Protein AF-A0A7V0ZHX1-F1 (afdb_monomer)

Mean predicted aligned error: 14.12 Å

Solvent-accessible surface area (backbone atoms only — not comparable to full-atom values): 8072 Å² total; per-residue (Å²): 128,80,90,65,85,49,71,69,52,56,52,51,55,39,38,76,68,68,75,47,94,74,82,79,88,62,98,64,72,62,67,63,59,54,48,46,44,47,50,55,52,51,52,41,46,51,51,49,50,50,53,52,42,19,59,56,9,69,79,39,80,84,36,76,46,18,73,75,25,40,69,58,41,64,78,52,71,34,68,68,52,44,55,49,52,49,50,56,55,53,58,49,50,62,55,48,50,54,53,49,52,49,51,53,51,50,46,35,70,73,64,69,42,42,58,68,52,22,75,76,71,69,54,69,67,74,77,73,76,78,86,80,86,82,134

Foldseek 3Di:
DPPPPDDVVVVLVCVVVVVDDDDPDDPDPDVVVVVCCCVLVVVLVVLLVLLVLLLVCVVPPPDPSCVVRVVVCVVLPHNVSSVVVSVVSVVVVVVVVVVVVVVVVVCCVVVVFVPVVCVVPVDTDDPPPPDDDDD

Structure (mmCIF, N/CA/C/O backbone):
data_AF-A0A7V0ZHX1-F1
#
_entry.id   AF-A0A7V0ZHX1-F1
#
loop_
_atom_site.group_PDB
_atom_site.id
_atom_site.type_symbol
_atom_site.label_atom_id
_atom_site.label_alt_id
_atom_site.label_comp_id
_atom_site.label_asym_id
_atom_site.label_entity_id
_atom_site.label_seq_id
_atom_site.pdbx_PDB_ins_code
_atom_site.Cartn_x
_atom_site.Cartn_y
_atom_site.Cartn_z
_atom_site.occupancy
_atom_site.B_iso_or_equiv
_atom_site.auth_seq_id
_atom_site.auth_comp_id
_atom_site.auth_asym_id
_atom_site.auth_atom_id
_atom_site.pdbx_PDB_model_num
ATOM 1 N N . SER A 1 1 ? 11.698 -21.892 18.809 1.00 41.25 1 SER A N 1
ATOM 2 C CA . SER A 1 1 ? 11.059 -21.572 17.515 1.00 41.25 1 SER A CA 1
ATOM 3 C C . SER A 1 1 ? 9.980 -20.528 17.766 1.00 41.25 1 SER A C 1
ATOM 5 O O . SER A 1 1 ? 9.430 -20.533 18.865 1.00 41.25 1 SER A O 1
ATOM 7 N N . PRO A 1 2 ? 9.712 -19.579 16.850 1.00 48.00 2 PRO A N 1
ATOM 8 C CA . PRO A 1 2 ? 8.787 -18.492 17.151 1.00 48.00 2 PRO A CA 1
ATOM 9 C C . PRO A 1 2 ? 7.364 -19.043 17.329 1.00 48.00 2 PRO A C 1
ATOM 11 O O . PRO A 1 2 ? 6.817 -19.712 16.456 1.00 48.00 2 PRO A O 1
ATOM 14 N N . ILE A 1 3 ? 6.791 -18.748 18.496 1.00 56.78 3 ILE A N 1
ATOM 15 C CA . ILE A 1 3 ? 5.538 -19.267 19.083 1.00 56.78 3 ILE A CA 1
ATOM 16 C C . ILE A 1 3 ? 4.255 -18.904 18.300 1.00 56.78 3 ILE A C 1
ATOM 18 O O . ILE A 1 3 ? 3.153 -19.295 18.671 1.00 56.78 3 ILE A O 1
ATOM 22 N N . TRP A 1 4 ? 4.387 -18.196 17.177 1.00 51.16 4 TRP A N 1
ATOM 23 C CA . TRP A 1 4 ? 3.272 -17.623 16.418 1.00 51.16 4 TRP A CA 1
ATOM 24 C C . TRP A 1 4 ? 2.754 -18.516 15.273 1.00 51.16 4 TRP A C 1
ATOM 26 O O . TRP A 1 4 ? 1.628 -18.362 14.809 1.00 51.16 4 TRP A O 1
ATOM 36 N N . TRP A 1 5 ? 3.546 -19.493 14.827 1.00 47.97 5 TRP A N 1
ATOM 37 C CA . TRP A 1 5 ? 3.268 -20.310 13.636 1.00 47.97 5 TRP A CA 1
ATOM 38 C C . TRP A 1 5 ? 2.507 -21.608 13.958 1.00 47.97 5 TRP A C 1
ATOM 40 O O . TRP A 1 5 ? 2.982 -22.716 13.712 1.00 47.97 5 TRP A O 1
ATOM 50 N N . GLY A 1 6 ? 1.317 -21.498 14.554 1.00 66.12 6 GLY A N 1
ATOM 51 C CA . GLY A 1 6 ? 0.569 -22.692 14.960 1.00 66.12 6 GLY A CA 1
ATOM 52 C C . GLY A 1 6 ? -0.915 -22.480 15.243 1.00 66.12 6 GLY A C 1
ATOM 53 O O . GLY A 1 6 ? -1.655 -21.933 14.428 1.00 66.12 6 GLY A O 1
ATOM 54 N N . LYS A 1 7 ? -1.356 -22.961 16.412 1.00 57.47 7 LYS A N 1
ATOM 55 C CA . LYS A 1 7 ? -2.744 -22.876 16.895 1.00 57.47 7 LYS A CA 1
ATOM 56 C C . LYS A 1 7 ? -3.361 -21.461 16.854 1.00 57.47 7 LYS A C 1
ATOM 58 O O . LYS A 1 7 ? -4.482 -21.373 16.355 1.00 57.47 7 LYS A O 1
ATOM 63 N N . PRO A 1 8 ? -2.668 -20.369 17.251 1.00 57.88 8 PRO A N 1
ATOM 64 C CA . PRO A 1 8 ? -3.293 -19.041 17.284 1.00 57.88 8 PRO A CA 1
ATOM 65 C C . PRO A 1 8 ? -3.691 -18.524 15.892 1.00 57.88 8 PRO A C 1
ATOM 67 O O . PRO A 1 8 ? -4.774 -17.969 15.731 1.00 57.88 8 PRO A O 1
ATOM 70 N N . PHE A 1 9 ? -2.880 -18.794 14.862 1.00 58.88 9 PHE A N 1
ATOM 71 C CA . PHE A 1 9 ? -3.173 -18.388 13.483 1.00 58.88 9 PHE A CA 1
ATOM 72 C C . PHE A 1 9 ? -4.419 -19.093 12.922 1.00 58.88 9 PHE A C 1
ATOM 74 O O . PHE A 1 9 ? -5.278 -18.467 12.303 1.00 58.88 9 PHE A O 1
ATOM 81 N N . LYS A 1 10 ? -4.559 -20.403 13.174 1.00 58.31 10 LYS A N 1
ATOM 82 C CA . LYS A 1 10 ? -5.718 -21.185 12.705 1.00 58.31 10 LYS A CA 1
ATOM 83 C C . LYS A 1 10 ? -7.016 -20.820 13.428 1.00 58.31 10 LYS A C 1
ATOM 85 O O . LYS A 1 10 ? -8.077 -20.868 12.809 1.00 58.31 10 LYS A O 1
ATOM 90 N N . GLU A 1 11 ? -6.950 -20.480 14.712 1.00 55.22 11 GLU A N 1
ATOM 91 C CA . GLU A 1 11 ? -8.126 -20.083 15.496 1.00 55.22 11 GLU A CA 1
ATOM 92 C C . GLU A 1 11 ? -8.626 -18.685 15.113 1.00 55.22 11 GLU A C 1
ATOM 94 O O . GLU A 1 11 ? -9.834 -18.492 14.974 1.00 55.22 11 GLU A O 1
ATOM 99 N N . GLN A 1 12 ? -7.719 -17.750 14.809 1.00 53.47 12 GLN A N 1
ATOM 100 C CA . GLN A 1 12 ? -8.079 -16.448 14.242 1.00 53.47 12 GLN A CA 1
A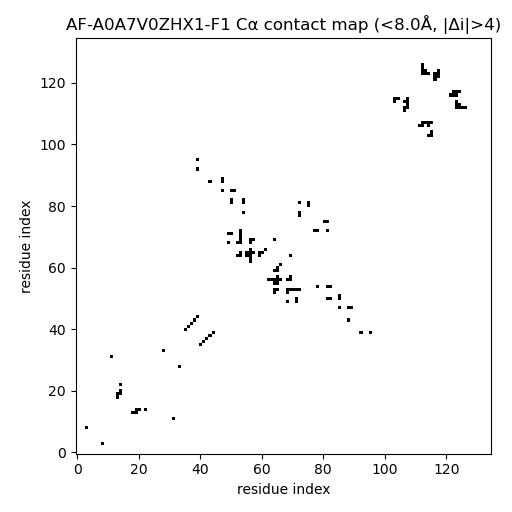TOM 101 C C . GLN A 1 12 ? -8.669 -16.568 12.841 1.00 53.47 12 GLN A C 1
ATOM 103 O O . GLN A 1 12 ? -9.729 -16.004 12.589 1.00 53.47 12 GLN A O 1
ATOM 108 N N . LEU A 1 13 ? -8.065 -17.363 11.951 1.00 56.88 13 LEU A N 1
ATOM 109 C CA . LEU A 1 13 ? -8.616 -17.572 10.609 1.00 56.88 13 LEU A CA 1
ATOM 110 C C . LEU A 1 13 ? -10.046 -18.148 10.664 1.00 56.88 13 LEU A C 1
ATOM 112 O O . LEU A 1 13 ? -10.913 -17.724 9.908 1.00 56.88 13 LEU A O 1
ATOM 116 N N . LYS A 1 14 ? -10.312 -19.078 11.596 1.00 54.78 14 LYS A N 1
ATOM 117 C CA . LYS A 1 14 ? -11.648 -19.661 11.821 1.00 54.78 14 LYS A CA 1
ATOM 118 C C . LYS A 1 14 ? -12.661 -18.673 12.402 1.00 54.78 14 LYS A C 1
ATOM 120 O O . LYS A 1 14 ? -13.820 -18.720 12.003 1.00 54.78 14 LYS A O 1
ATOM 125 N N . SER A 1 15 ? -12.248 -17.806 13.326 1.00 47.62 15 SER A N 1
ATOM 126 C CA . SER A 1 15 ? -13.122 -16.761 13.878 1.00 47.62 15 SER A CA 1
ATOM 127 C C . SER A 1 15 ? -13.569 -15.779 12.782 1.00 47.62 15 SER A C 1
ATOM 129 O O . SER A 1 15 ? -14.754 -15.494 12.643 1.00 47.62 15 SER A O 1
ATOM 131 N N . TYR A 1 16 ? -12.648 -15.386 11.894 1.00 50.06 16 TYR A N 1
ATOM 132 C CA . TYR A 1 16 ? -12.938 -14.490 10.765 1.00 50.06 16 TYR A CA 1
ATOM 133 C C . TYR A 1 16 ? -13.724 -15.129 9.614 1.00 50.06 16 TYR A C 1
ATOM 135 O O . TYR A 1 16 ? -14.435 -14.432 8.896 1.00 50.06 16 TYR A O 1
ATOM 143 N N . LEU A 1 17 ? -13.658 -16.454 9.470 1.00 56.50 17 LEU A N 1
ATOM 144 C CA . LEU A 1 17 ? -14.534 -17.245 8.596 1.00 56.50 17 LEU A CA 1
ATOM 145 C C . LEU A 1 17 ? -15.928 -17.505 9.208 1.00 56.50 17 LEU A C 1
ATOM 147 O O . LEU A 1 17 ? -16.656 -18.353 8.698 1.00 56.50 17 LEU A O 1
ATOM 151 N N . PHE A 1 18 ? -16.306 -16.792 10.279 1.00 47.97 18 PHE A N 1
ATOM 152 C CA . PHE A 1 18 ? -17.609 -16.898 10.953 1.00 47.97 18 PHE A CA 1
ATOM 153 C C . PHE A 1 18 ? -17.908 -18.278 11.580 1.00 47.97 18 PHE A C 1
ATOM 155 O O . PHE A 1 18 ? -19.065 -18.653 11.748 1.00 47.97 18 PHE A O 1
ATOM 162 N N . ILE A 1 19 ? -16.885 -19.045 11.986 1.00 48.25 19 ILE A N 1
ATOM 163 C CA . ILE A 1 19 ? -17.078 -20.342 12.675 1.00 48.25 19 ILE A CA 1
ATOM 164 C C . ILE A 1 19 ? -17.227 -20.170 14.205 1.00 48.25 19 ILE A C 1
ATOM 166 O O . ILE A 1 19 ? -17.634 -21.105 14.894 1.00 48.25 19 ILE A O 1
ATOM 170 N N . LYS A 1 20 ? -16.939 -18.986 14.768 1.00 35.06 20 LYS A N 1
ATOM 171 C CA . LYS A 1 20 ? -17.116 -18.705 16.205 1.00 35.06 20 LYS A CA 1
ATOM 172 C C . LYS A 1 20 ? -17.572 -17.264 16.455 1.00 35.06 20 LYS A C 1
ATOM 174 O O . LYS A 1 20 ? -17.025 -16.341 15.871 1.00 35.06 20 LYS A O 1
ATOM 179 N N . GLN A 1 21 ? -18.559 -17.111 17.340 1.00 39.34 21 GLN A N 1
ATOM 180 C CA . GLN A 1 21 ? -19.279 -15.864 17.643 1.00 39.34 21 GLN A CA 1
ATOM 181 C C . GLN A 1 21 ? -18.698 -15.079 18.840 1.00 39.34 21 GLN A C 1
ATOM 183 O O . GLN A 1 21 ? -19.189 -14.005 19.163 1.00 39.34 21 GLN A O 1
ATOM 188 N N . GLU A 1 22 ? -17.646 -15.582 19.491 1.00 39.19 22 GLU A N 1
ATOM 189 C CA . GLU A 1 22 ? -17.018 -14.914 20.638 1.00 39.19 22 GLU A CA 1
ATOM 190 C C . GLU A 1 22 ? -15.637 -14.375 20.258 1.00 39.19 22 GLU A C 1
ATOM 192 O O . GLU A 1 22 ? 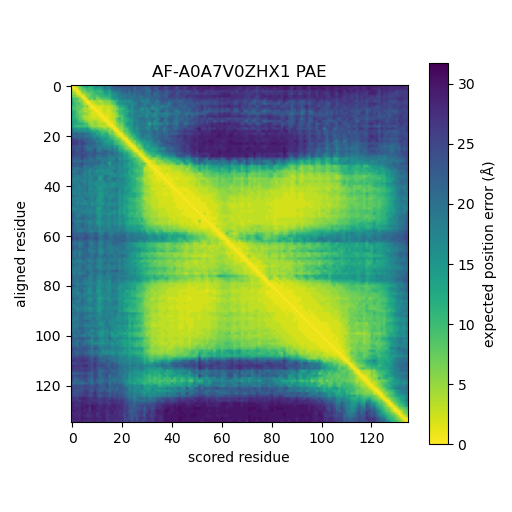-14.722 -15.140 19.941 1.00 39.19 22 GLU A O 1
ATOM 197 N N . GLU A 1 23 ? -15.500 -13.048 20.288 1.00 43.44 23 GLU A N 1
ATOM 198 C CA . GLU A 1 23 ? -14.232 -12.325 20.198 1.00 43.44 23 GLU A CA 1
ATOM 199 C C . GLU A 1 23 ? -13.480 -12.493 21.536 1.00 43.44 23 GLU A C 1
ATOM 201 O O . GLU A 1 23 ? -13.916 -11.944 22.550 1.00 43.44 23 GLU A O 1
ATOM 206 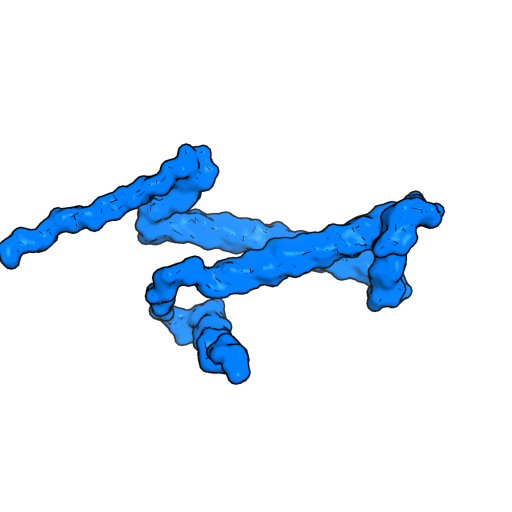N N . PRO A 1 24 ? -12.364 -13.248 21.616 1.00 43.12 24 PRO A N 1
ATOM 207 C CA . PRO A 1 24 ? -11.530 -13.192 22.806 1.00 43.12 24 PRO A CA 1
ATOM 2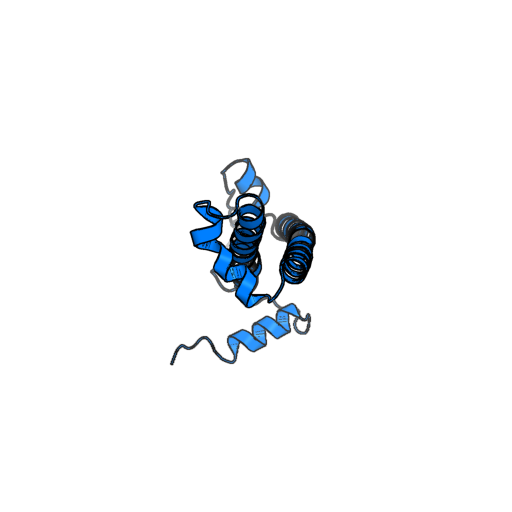08 C C . PRO A 1 24 ? -10.900 -11.798 22.878 1.00 43.12 24 PRO A C 1
ATOM 210 O O . PRO A 1 24 ? -10.117 -11.416 22.006 1.00 43.12 24 PRO A O 1
ATOM 213 N N . ASN A 1 25 ? -11.255 -11.052 23.925 1.00 42.59 25 ASN A N 1
ATOM 214 C CA . ASN A 1 25 ? -10.658 -9.769 24.283 1.00 42.59 25 ASN A CA 1
ATOM 215 C C . ASN A 1 25 ? -9.147 -9.938 24.513 1.00 42.59 25 ASN A C 1
ATOM 217 O O . ASN A 1 25 ? -8.695 -10.257 25.612 1.00 42.59 25 ASN A O 1
ATOM 221 N N . TYR A 1 26 ? -8.351 -9.729 23.466 1.00 43.66 26 TYR A N 1
ATOM 222 C CA . TYR A 1 26 ? -6.917 -9.512 23.595 1.00 43.66 26 TYR A CA 1
ATOM 223 C C . TYR A 1 26 ? -6.681 -8.011 23.775 1.00 43.66 26 TYR A C 1
ATOM 225 O O . TYR A 1 26 ? -6.960 -7.220 22.875 1.00 43.66 26 TYR A O 1
ATOM 233 N N . SER A 1 27 ? -6.165 -7.630 24.948 1.00 39.69 27 SER A N 1
ATOM 234 C CA . SER A 1 27 ? -5.764 -6.267 25.334 1.00 39.69 27 SER A CA 1
ATOM 235 C C . SER A 1 27 ? -4.588 -5.738 24.501 1.00 39.69 27 SER A C 1
ATOM 237 O O . SER A 1 27 ? -3.485 -5.532 25.002 1.00 39.69 27 SER A O 1
ATOM 239 N N . GLY A 1 28 ? -4.819 -5.530 23.210 1.00 38.25 28 GLY A N 1
ATOM 240 C CA . GLY A 1 28 ? -3.856 -4.984 22.264 1.00 38.25 28 GLY A CA 1
ATOM 241 C C . GLY A 1 28 ? -4.293 -5.295 20.841 1.00 38.25 28 GLY A C 1
ATOM 242 O O . GLY A 1 28 ? -4.231 -6.453 20.457 1.00 38.25 28 GLY A O 1
ATOM 243 N N . HIS A 1 29 ? -4.747 -4.258 20.121 1.00 50.84 29 H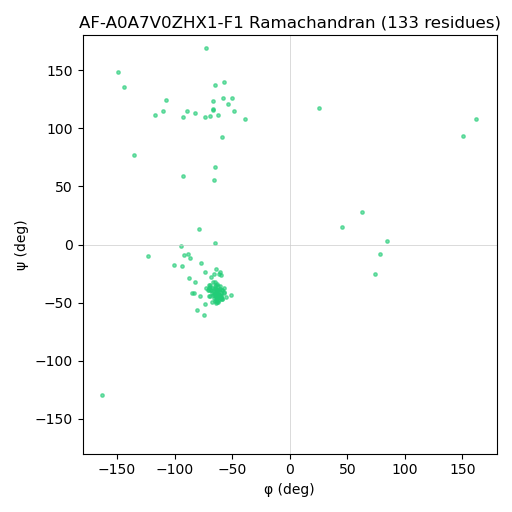IS A N 1
ATOM 244 C CA . HIS A 1 29 ? -5.136 -4.200 18.701 1.00 50.84 29 HIS A CA 1
ATOM 245 C C . HIS A 1 29 ? -5.590 -5.513 18.060 1.00 50.84 29 HIS A C 1
ATOM 247 O O . HIS A 1 29 ? -4.782 -6.412 17.847 1.00 50.84 29 HIS A O 1
ATOM 253 N N . ASN A 1 30 ? -6.855 -5.549 17.624 1.00 55.75 30 ASN A N 1
ATOM 254 C CA . ASN A 1 30 ? -7.440 -6.663 16.887 1.00 55.75 30 ASN A CA 1
ATOM 255 C C . ASN A 1 30 ? -6.419 -7.265 15.883 1.00 55.75 30 ASN A C 1
ATOM 257 O O . ASN A 1 30 ? -6.076 -6.621 14.886 1.00 55.75 30 ASN A O 1
ATOM 261 N N . PRO A 1 31 ? -5.892 -8.471 16.150 1.00 53.56 31 PRO A N 1
ATOM 262 C CA . PRO A 1 31 ? -4.717 -9.014 15.464 1.00 53.56 31 PRO A CA 1
ATOM 263 C C . PRO A 1 31 ? -4.955 -9.249 13.973 1.00 53.56 31 PRO A C 1
ATOM 265 O O . PRO A 1 31 ? -4.021 -9.254 13.174 1.00 53.56 31 PRO A O 1
ATOM 268 N N . VAL A 1 32 ? -6.215 -9.373 13.571 1.00 56.44 32 VAL A N 1
ATOM 269 C CA . VAL A 1 32 ? -6.578 -9.477 12.161 1.00 56.44 32 VAL A CA 1
ATOM 270 C C . VAL A 1 32 ? -6.775 -8.116 11.519 1.00 56.44 32 VAL A C 1
ATOM 272 O O . VAL A 1 32 ? -6.437 -7.974 10.347 1.00 56.44 32 VAL A O 1
ATOM 275 N N . ALA A 1 33 ? -7.186 -7.086 12.262 1.00 64.81 33 ALA A N 1
ATOM 276 C CA . ALA A 1 33 ? -7.065 -5.718 11.766 1.00 64.81 33 ALA A CA 1
ATOM 277 C C . ALA A 1 33 ? -5.585 -5.383 11.523 1.00 64.81 33 ALA A C 1
ATOM 279 O O . ALA A 1 33 ? -5.252 -4.897 10.447 1.00 64.81 33 ALA A O 1
ATOM 280 N N . ALA A 1 34 ? -4.684 -5.728 12.448 1.00 65.56 34 ALA A N 1
ATOM 281 C CA . ALA A 1 34 ? -3.243 -5.530 12.276 1.00 65.56 34 ALA A CA 1
ATOM 282 C C . ALA A 1 34 ? -2.675 -6.302 11.067 1.00 65.56 34 ALA A C 1
ATOM 284 O O . ALA A 1 34 ? -1.938 -5.729 10.263 1.00 65.56 34 ALA A O 1
ATOM 285 N N . LEU A 1 35 ? -3.065 -7.570 10.882 1.00 68.69 35 LEU A N 1
ATOM 286 C CA . LEU A 1 35 ? -2.661 -8.367 9.716 1.00 68.69 35 LEU A CA 1
ATOM 287 C C . LEU A 1 35 ? -3.190 -7.774 8.403 1.00 68.69 35 LEU A C 1
ATOM 289 O O . LEU A 1 35 ? -2.465 -7.709 7.415 1.00 68.69 35 LEU A O 1
ATOM 293 N N . THR A 1 36 ? -4.440 -7.313 8.400 1.00 74.25 36 THR A N 1
ATOM 294 C CA . THR A 1 36 ? -5.078 -6.695 7.232 1.00 74.25 36 THR A CA 1
ATOM 295 C C . THR A 1 36 ? -4.379 -5.384 6.866 1.00 74.25 36 THR A C 1
ATOM 297 O O . THR A 1 36 ? -4.067 -5.166 5.698 1.00 74.25 36 THR A O 1
ATOM 300 N N . HIS A 1 37 ? -4.030 -4.548 7.848 1.00 76.81 37 HIS A N 1
ATOM 301 C CA . HIS A 1 37 ? -3.230 -3.348 7.599 1.00 76.81 37 HIS A CA 1
ATOM 302 C C . HIS A 1 37 ? -1.847 -3.706 7.038 1.00 76.81 37 HIS A C 1
ATOM 304 O O . HIS A 1 37 ? -1.406 -3.109 6.060 1.00 76.81 37 HIS A O 1
ATOM 310 N N . PHE A 1 38 ? -1.171 -4.714 7.589 1.00 75.25 38 PHE A N 1
ATOM 311 C CA . PHE A 1 38 ? 0.131 -5.132 7.073 1.00 75.25 38 PHE A CA 1
ATOM 312 C C . PHE A 1 38 ? 0.051 -5.655 5.626 1.00 75.25 38 PHE A C 1
ATOM 314 O O . PHE A 1 38 ? 0.835 -5.250 4.773 1.00 75.25 38 PHE A O 1
ATOM 321 N N . LEU A 1 39 ? -0.919 -6.511 5.311 1.00 77.56 39 LEU A N 1
ATOM 322 C CA . LEU A 1 39 ? -1.032 -7.102 3.977 1.00 77.56 39 LEU A CA 1
ATOM 323 C C . LEU A 1 39 ? -1.548 -6.108 2.931 1.00 77.56 39 LEU A C 1
ATOM 325 O O . LEU A 1 39 ? -0.935 -5.954 1.877 1.00 77.56 39 LEU A O 1
ATOM 329 N N . PHE A 1 40 ? -2.658 -5.419 3.198 1.00 82.38 40 PHE A N 1
ATOM 330 C CA . PHE A 1 40 ? -3.289 -4.557 2.195 1.00 82.38 40 PHE A CA 1
ATOM 331 C C . PHE A 1 40 ? -2.669 -3.165 2.149 1.00 82.38 40 PHE A C 1
ATOM 333 O O . PHE A 1 40 ? -2.424 -2.645 1.063 1.00 82.38 40 PHE A O 1
ATOM 340 N N . VAL A 1 41 ? -2.371 -2.567 3.307 1.00 83.12 41 VAL A N 1
ATOM 341 C CA . VAL A 1 41 ? -1.784 -1.223 3.343 1.00 83.12 41 VAL A CA 1
ATOM 342 C C . VAL A 1 41 ? -0.290 -1.305 3.088 1.00 83.12 41 VAL A C 1
ATOM 344 O O . VAL A 1 41 ? 0.171 -0.699 2.133 1.00 83.12 41 VAL A O 1
ATOM 347 N N . PHE A 1 42 ? 0.483 -2.066 3.865 1.00 81.88 42 PHE A N 1
ATOM 348 C CA . PHE A 1 42 ? 1.941 -2.072 3.699 1.00 81.88 42 PHE A CA 1
ATOM 349 C C . PHE A 1 42 ? 2.392 -2.853 2.452 1.00 81.88 42 PHE A C 1
ATOM 351 O O . PHE A 1 42 ? 2.976 -2.262 1.544 1.00 81.88 42 PHE A O 1
ATOM 358 N N . CYS A 1 43 ? 2.090 -4.152 2.349 1.00 85.31 43 CYS A N 1
ATOM 359 C CA . CYS A 1 43 ? 2.525 -4.948 1.193 1.00 85.31 43 CYS A CA 1
ATOM 360 C C . CYS A 1 43 ? 1.822 -4.526 -0.108 1.00 85.31 43 CYS A C 1
ATOM 362 O O . CYS A 1 43 ? 2.478 -4.404 -1.143 1.00 85.31 43 CYS A O 1
ATOM 364 N N . GLY A 1 44 ? 0.512 -4.264 -0.058 1.00 88.25 44 GLY A N 1
ATOM 365 C CA . GLY A 1 44 ? -0.253 -3.797 -1.214 1.00 88.25 44 GLY A CA 1
ATOM 366 C C . GLY A 1 44 ? 0.233 -2.448 -1.747 1.00 88.25 44 GLY A C 1
ATOM 367 O O . GLY A 1 44 ? 0.408 -2.304 -2.955 1.00 88.25 44 GLY A O 1
ATOM 368 N N . SER A 1 45 ? 0.507 -1.462 -0.879 1.00 88.62 45 SER A N 1
ATOM 369 C CA . SER A 1 45 ? 1.003 -0.157 -1.351 1.00 88.62 45 SER A CA 1
ATOM 370 C C . SER A 1 45 ? 2.414 -0.259 -1.916 1.00 88.62 45 SER A C 1
ATOM 372 O O . SER A 1 45 ? 2.683 0.330 -2.959 1.00 88.62 45 SER A O 1
ATOM 374 N N . LEU A 1 46 ? 3.293 -1.061 -1.303 1.00 89.69 46 LEU A N 1
ATOM 375 C CA . LEU A 1 46 ? 4.637 -1.292 -1.826 1.00 89.69 46 LEU A CA 1
ATOM 376 C C . LEU A 1 46 ? 4.581 -1.909 -3.228 1.00 89.69 46 LEU A C 1
ATOM 378 O O . LEU A 1 46 ? 5.277 -1.448 -4.129 1.00 89.69 46 LEU A O 1
ATOM 382 N N . PHE A 1 47 ? 3.706 -2.895 -3.439 1.00 89.81 47 PHE A N 1
ATOM 383 C CA . PHE A 1 47 ? 3.475 -3.477 -4.759 1.00 89.81 47 PHE A CA 1
ATOM 384 C C . PHE A 1 47 ? 3.016 -2.428 -5.781 1.00 89.81 47 PHE A C 1
ATOM 386 O O . PHE A 1 47 ? 3.561 -2.364 -6.886 1.00 89.81 47 PHE A O 1
ATOM 393 N N . MET A 1 48 ? 2.046 -1.584 -5.413 1.00 92.69 48 MET A N 1
ATOM 394 C CA . MET A 1 48 ? 1.530 -0.523 -6.283 1.00 92.69 48 MET A CA 1
ATOM 395 C C . MET A 1 48 ? 2.602 0.516 -6.624 1.00 92.69 48 MET A C 1
ATOM 397 O O . MET A 1 48 ? 2.687 0.945 -7.771 1.00 92.69 48 MET A O 1
ATOM 401 N N . ILE A 1 49 ? 3.451 0.884 -5.661 1.00 91.56 49 ILE A N 1
ATOM 402 C CA . ILE A 1 49 ? 4.567 1.812 -5.877 1.00 91.56 49 ILE A CA 1
ATOM 403 C C . ILE A 1 49 ? 5.575 1.207 -6.856 1.00 91.56 49 ILE A C 1
ATOM 405 O O . ILE A 1 49 ? 5.933 1.859 -7.832 1.00 91.56 49 ILE A O 1
ATOM 409 N N . LEU A 1 50 ? 6.009 -0.038 -6.633 1.00 89.88 50 LEU A N 1
ATOM 410 C CA . LEU A 1 50 ? 7.014 -0.691 -7.478 1.00 89.88 50 LEU A CA 1
ATOM 411 C C . LEU A 1 50 ? 6.528 -0.860 -8.920 1.00 89.88 50 LEU A C 1
ATOM 413 O O . LEU A 1 50 ? 7.221 -0.477 -9.858 1.00 89.88 50 LEU A O 1
ATOM 417 N N . THR A 1 51 ? 5.321 -1.394 -9.098 1.00 90.56 51 THR A N 1
ATOM 418 C CA . THR A 1 51 ? 4.740 -1.607 -10.432 1.00 90.56 51 THR A CA 1
ATOM 419 C C . THR A 1 51 ? 4.373 -0.290 -11.119 1.00 90.56 51 THR A C 1
ATOM 421 O O . THR A 1 51 ? 4.610 -0.144 -12.313 1.00 90.56 51 THR A O 1
ATOM 424 N N . GLY A 1 52 ? 3.871 0.703 -10.377 1.00 90.38 52 GLY A N 1
ATOM 425 C CA . GLY A 1 52 ? 3.576 2.038 -10.901 1.00 90.38 52 GLY A CA 1
ATOM 426 C C . GLY A 1 52 ? 4.826 2.788 -11.365 1.00 90.38 52 GLY A C 1
ATOM 427 O O . GLY A 1 52 ? 4.831 3.357 -12.455 1.00 90.38 52 GLY A O 1
ATOM 428 N N . LEU A 1 53 ? 5.906 2.751 -10.577 1.00 90.38 53 LEU A N 1
ATOM 429 C CA . LEU A 1 53 ? 7.181 3.377 -10.941 1.00 90.38 53 LEU A CA 1
ATOM 430 C C . LEU A 1 53 ? 7.870 2.660 -12.104 1.00 90.38 53 LEU A C 1
ATOM 432 O O . LEU A 1 53 ? 8.473 3.329 -12.941 1.00 90.38 53 LEU A O 1
ATOM 436 N N . ALA A 1 54 ? 7.750 1.333 -12.187 1.00 88.94 54 ALA A N 1
ATOM 437 C CA . ALA A 1 54 ? 8.246 0.566 -13.325 1.00 88.94 54 ALA A CA 1
ATOM 438 C C . ALA A 1 54 ? 7.523 0.957 -14.626 1.00 88.94 54 ALA A C 1
ATOM 440 O O . ALA A 1 54 ? 8.184 1.316 -15.595 1.00 88.94 54 ALA A O 1
ATOM 441 N N . MET A 1 55 ? 6.182 1.001 -14.622 1.00 88.69 55 MET A N 1
ATOM 442 C CA . MET A 1 55 ? 5.384 1.466 -15.772 1.00 88.69 55 MET A CA 1
ATOM 443 C C . MET A 1 55 ? 5.688 2.922 -16.141 1.00 88.69 55 MET A C 1
ATOM 445 O O . MET A 1 55 ? 5.757 3.274 -17.314 1.00 88.69 55 MET A O 1
ATOM 449 N N . TYR A 1 56 ? 5.902 3.786 -15.146 1.00 89.12 56 TYR A N 1
ATOM 450 C CA . TYR A 1 56 ? 6.298 5.171 -15.395 1.00 89.12 56 TYR A CA 1
ATOM 451 C C . TYR A 1 56 ? 7.689 5.270 -16.043 1.00 89.12 56 TYR A C 1
ATOM 453 O O . TYR A 1 56 ? 7.916 6.130 -16.894 1.00 89.12 56 TYR A O 1
ATOM 461 N N . GLY A 1 57 ? 8.614 4.379 -15.668 1.00 85.38 57 GLY A N 1
ATOM 462 C CA . GLY A 1 57 ? 9.936 4.247 -16.280 1.00 85.38 57 GLY A CA 1
ATOM 463 C C . GLY A 1 57 ? 9.884 3.905 -17.769 1.00 85.38 57 GLY A C 1
ATOM 464 O O . GLY A 1 57 ? 10.658 4.476 -18.532 1.00 85.38 57 GLY A O 1
ATOM 465 N N . GLU A 1 58 ? 8.916 3.090 -18.205 1.00 84.75 58 GLU A N 1
ATOM 466 C CA . GLU A 1 58 ? 8.744 2.735 -19.626 1.00 84.75 58 GLU A CA 1
ATOM 467 C C . GLU A 1 58 ? 8.484 3.961 -20.520 1.00 84.75 58 GLU A C 1
ATOM 469 O O . GLU A 1 58 ? 8.841 3.961 -21.698 1.00 84.75 58 GLU A O 1
ATOM 474 N N . ASN A 1 59 ? 7.916 5.037 -19.966 1.00 83.88 59 ASN A N 1
ATOM 475 C CA . ASN A 1 59 ? 7.672 6.279 -20.700 1.00 83.88 59 ASN A CA 1
ATOM 476 C C . ASN A 1 59 ? 8.943 7.135 -20.897 1.00 83.88 59 ASN A C 1
ATOM 478 O O . ASN A 1 59 ? 8.946 8.044 -21.724 1.00 83.88 59 ASN A O 1
ATOM 482 N N . ASN A 1 60 ? 10.024 6.873 -20.152 1.00 83.19 60 ASN A N 1
ATOM 483 C CA . ASN A 1 60 ? 11.312 7.555 -20.313 1.00 83.19 60 ASN A CA 1
ATOM 484 C C . ASN A 1 60 ? 12.487 6.554 -20.273 1.00 83.19 60 ASN A C 1
ATOM 486 O O . ASN A 1 60 ? 13.182 6.465 -19.250 1.00 83.19 60 ASN A O 1
ATOM 490 N N . PRO A 1 61 ? 12.723 5.819 -21.378 1.00 77.75 61 PRO A N 1
ATOM 491 C CA . PRO A 1 61 ? 13.780 4.815 -21.463 1.00 77.75 61 PRO A CA 1
ATOM 492 C C . PRO A 1 61 ? 15.158 5.427 -21.175 1.00 77.75 61 PRO A C 1
ATOM 494 O O . PRO A 1 61 ? 15.551 6.412 -21.802 1.00 77.75 61 PRO A O 1
ATOM 497 N N . GLY A 1 62 ? 15.898 4.855 -20.221 1.00 78.44 62 GLY A N 1
ATOM 498 C CA . GLY A 1 62 ? 17.201 5.377 -19.781 1.00 78.44 62 GLY A CA 1
ATOM 499 C C . GLY A 1 62 ? 17.149 6.479 -18.712 1.00 78.44 62 GLY A C 1
ATOM 500 O O . GLY A 1 62 ? 18.193 6.995 -18.309 1.00 78.44 62 GLY A O 1
ATOM 501 N N . GLY A 1 63 ? 15.961 6.834 -18.216 1.00 84.00 63 GLY A N 1
ATOM 502 C CA . GLY A 1 63 ? 15.801 7.686 -17.038 1.00 84.00 63 GLY A CA 1
ATOM 503 C C . GLY A 1 63 ? 16.163 6.981 -15.723 1.00 84.00 63 GLY A C 1
ATOM 504 O O . GLY A 1 63 ? 16.303 5.760 -15.652 1.00 84.00 63 GLY A O 1
ATOM 505 N N . LEU A 1 64 ? 16.257 7.752 -14.633 1.00 82.62 64 LEU A N 1
ATOM 506 C CA . LEU A 1 64 ? 16.536 7.214 -13.290 1.00 82.62 64 LEU A CA 1
ATOM 507 C C . LEU A 1 64 ? 15.513 6.153 -12.853 1.00 82.62 64 LEU A C 1
ATOM 509 O O . LEU A 1 64 ? 15.878 5.166 -12.223 1.00 82.62 64 LEU A O 1
ATOM 513 N N . THR A 1 65 ? 14.239 6.338 -13.196 1.00 82.56 65 THR A N 1
ATOM 514 C CA . THR A 1 65 ? 13.151 5.417 -12.841 1.00 82.56 65 THR A CA 1
ATOM 515 C C . THR A 1 65 ? 13.228 4.091 -13.591 1.00 82.56 65 THR A C 1
ATOM 517 O O . THR A 1 65 ? 13.016 3.047 -12.984 1.00 82.56 65 THR A O 1
ATOM 520 N N . ASP A 1 66 ? 13.592 4.113 -14.872 1.00 83.44 66 ASP A N 1
ATOM 521 C CA . ASP A 1 66 ? 13.776 2.910 -15.691 1.00 83.44 66 ASP A CA 1
ATOM 522 C C . ASP A 1 66 ? 14.978 2.080 -15.206 1.00 83.44 66 ASP A C 1
ATOM 524 O O . ASP A 1 66 ? 14.872 0.878 -14.985 1.00 83.44 66 ASP A O 1
ATOM 528 N N . SER A 1 67 ? 16.097 2.736 -14.885 1.00 82.00 67 SER A N 1
ATOM 529 C CA . SER A 1 67 ? 17.279 2.056 -14.334 1.00 82.00 67 SER A CA 1
ATOM 530 C C . SER A 1 67 ? 17.017 1.413 -12.961 1.00 82.00 67 SER A C 1
ATOM 532 O O . SER A 1 67 ? 17.469 0.301 -12.685 1.00 82.00 67 SER A O 1
ATOM 534 N N . LEU A 1 68 ? 16.249 2.087 -12.095 1.00 83.06 68 LEU A N 1
ATOM 535 C CA . LEU A 1 68 ? 15.972 1.610 -10.736 1.00 83.06 68 LEU A CA 1
ATOM 536 C C . LEU A 1 68 ? 14.842 0.576 -10.656 1.00 83.06 68 LEU A C 1
ATOM 538 O O . LEU A 1 68 ? 14.892 -0.291 -9.783 1.00 83.06 68 LEU A O 1
ATOM 542 N N . PHE A 1 69 ? 13.828 0.658 -11.524 1.00 84.38 69 PHE A N 1
ATOM 543 C CA . PHE A 1 69 ? 12.609 -0.158 -11.424 1.00 84.38 69 PHE A CA 1
ATOM 544 C C . PHE A 1 69 ? 12.307 -1.002 -12.666 1.00 84.38 69 PHE A C 1
ATOM 546 O O . PHE A 1 69 ? 11.461 -1.893 -12.577 1.00 84.38 69 PHE A O 1
ATOM 553 N N . GLY A 1 70 ? 13.009 -0.810 -13.786 1.00 78.19 70 GLY A N 1
ATOM 554 C CA . GLY A 1 70 ? 12.790 -1.544 -15.040 1.00 78.19 70 GLY A CA 1
ATOM 555 C C . GLY A 1 70 ? 13.007 -3.058 -14.923 1.00 78.19 70 GLY A C 1
ATOM 556 O O . GLY A 1 70 ? 12.347 -3.837 -15.608 1.00 78.19 70 GLY A O 1
ATOM 557 N N . TRP A 1 71 ? 13.826 -3.516 -13.966 1.00 82.25 71 TRP A N 1
ATOM 558 C CA . TRP A 1 71 ? 13.966 -4.947 -13.648 1.00 82.25 71 TRP A CA 1
ATOM 559 C C . TRP A 1 71 ? 12.651 -5.596 -13.188 1.00 82.25 71 TRP A C 1
ATOM 561 O O . TRP A 1 71 ? 12.470 -6.802 -13.349 1.00 82.25 71 TRP A O 1
ATOM 571 N N . THR A 1 72 ? 11.706 -4.811 -12.665 1.00 82.69 72 THR A N 1
ATOM 572 C CA . THR A 1 72 ? 10.384 -5.294 -12.245 1.00 82.69 72 THR A CA 1
ATOM 573 C C . THR A 1 72 ? 9.587 -5.835 -13.434 1.00 82.69 72 THR A C 1
ATOM 575 O O . THR A 1 72 ? 8.879 -6.831 -13.297 1.00 82.69 72 THR A O 1
ATOM 578 N N . VAL A 1 73 ? 9.751 -5.249 -14.626 1.00 82.00 73 VAL A N 1
ATOM 579 C CA . VAL A 1 73 ? 9.073 -5.692 -15.856 1.00 82.00 73 VAL A CA 1
ATOM 580 C C . VAL A 1 73 ? 9.516 -7.105 -16.250 1.00 82.00 73 VAL A C 1
ATOM 582 O O . VAL A 1 73 ? 8.698 -7.913 -16.692 1.00 82.00 73 VAL A O 1
ATOM 585 N N . LEU A 1 74 ? 10.787 -7.451 -16.007 1.00 82.12 74 LEU A N 1
ATOM 586 C CA . LEU A 1 74 ? 11.337 -8.781 -16.298 1.00 82.12 74 LEU A CA 1
ATOM 587 C C . LEU A 1 74 ? 10.689 -9.880 -15.448 1.00 82.12 74 LEU A C 1
ATOM 589 O O . LEU A 1 74 ? 10.521 -10.999 -15.927 1.00 82.12 74 LEU A O 1
ATOM 593 N N . ILE A 1 75 ? 10.282 -9.565 -14.215 1.00 82.12 75 ILE A N 1
ATOM 594 C CA . ILE A 1 75 ? 9.610 -10.518 -13.316 1.00 82.12 75 ILE A CA 1
ATOM 595 C C . ILE A 1 75 ? 8.223 -10.885 -13.847 1.00 82.12 75 ILE A C 1
ATOM 597 O O . ILE A 1 75 ? 7.804 -12.037 -13.749 1.00 82.12 75 ILE A O 1
ATOM 601 N N . PHE A 1 76 ? 7.518 -9.918 -14.432 1.00 81.75 76 PHE A N 1
ATOM 602 C CA . PHE A 1 76 ? 6.181 -10.120 -14.993 1.00 81.75 76 PHE A CA 1
ATOM 603 C C . PHE A 1 76 ? 6.194 -10.571 -16.459 1.00 81.75 76 PHE A C 1
ATOM 605 O O . PHE A 1 76 ? 5.145 -10.920 -17.008 1.00 81.75 76 PHE A O 1
ATOM 612 N N . GLY A 1 77 ? 7.368 -10.569 -17.095 1.00 81.06 77 GLY A N 1
ATOM 613 C CA . GLY A 1 77 ? 7.620 -11.040 -18.456 1.00 81.06 77 GLY A CA 1
ATOM 614 C C . GLY A 1 77 ? 7.103 -10.123 -19.569 1.00 81.06 77 GLY A C 1
ATOM 615 O O . GLY A 1 77 ? 7.638 -10.147 -20.6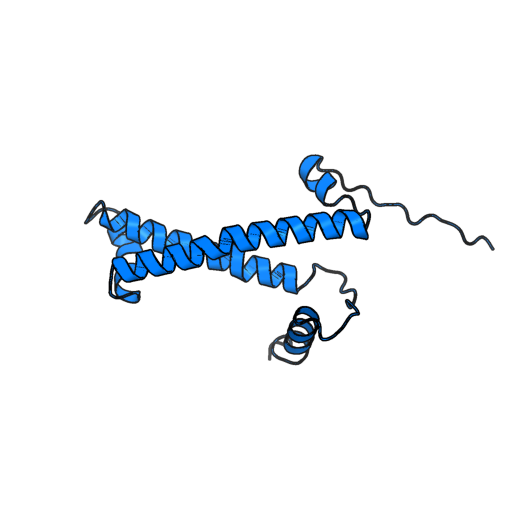72 1.00 81.06 77 GLY A O 1
ATOM 616 N N . SER A 1 78 ? 6.084 -9.302 -19.308 1.00 85.31 78 SER A N 1
ATOM 617 C CA . SER A 1 78 ? 5.572 -8.311 -20.258 1.00 85.31 78 SER A CA 1
ATOM 618 C C . SER A 1 78 ? 4.996 -7.087 -19.549 1.00 85.31 78 SER A C 1
ATOM 620 O O . SER A 1 78 ? 4.401 -7.210 -18.474 1.00 85.31 78 SER A O 1
ATOM 622 N N . SER A 1 79 ? 5.104 -5.923 -20.199 1.00 86.81 79 SER A N 1
ATOM 623 C CA . SER A 1 79 ? 4.480 -4.670 -19.744 1.00 86.81 79 SER A CA 1
ATOM 624 C C . SER A 1 79 ? 2.966 -4.846 -19.550 1.00 86.81 79 SER A C 1
ATOM 626 O O . SER A 1 79 ? 2.423 -4.551 -18.487 1.00 86.81 79 SER A O 1
ATOM 628 N N . GLN A 1 80 ? 2.281 -5.488 -20.504 1.00 89.50 80 GLN A N 1
ATOM 629 C CA . GLN A 1 80 ? 0.834 -5.719 -20.422 1.00 89.50 80 GLN A CA 1
ATOM 630 C C . GLN A 1 80 ? 0.413 -6.574 -19.210 1.00 89.50 80 GLN A C 1
ATOM 632 O O . GLN A 1 80 ? -0.608 -6.299 -18.573 1.00 89.50 80 GLN A O 1
ATOM 637 N N . SER A 1 81 ? 1.193 -7.604 -18.870 1.00 89.31 81 SER A N 1
ATOM 638 C CA . SER A 1 81 ? 0.950 -8.438 -17.683 1.00 89.31 81 SER A CA 1
ATOM 639 C C . SER A 1 81 ? 1.092 -7.622 -16.395 1.00 89.31 81 SER A C 1
ATOM 641 O O . SER A 1 81 ? 0.228 -7.683 -15.520 1.00 89.31 81 SER A O 1
ATOM 643 N N . MET A 1 82 ? 2.120 -6.770 -16.316 1.00 89.62 82 MET A N 1
ATOM 644 C CA . MET A 1 82 ? 2.327 -5.861 -15.188 1.00 89.62 82 MET A CA 1
ATOM 645 C C . MET A 1 82 ? 1.172 -4.856 -15.039 1.00 89.62 82 MET A C 1
ATOM 647 O O . MET A 1 82 ? 0.641 -4.710 -13.939 1.00 89.62 82 MET A O 1
ATOM 651 N N . HIS A 1 83 ? 0.715 -4.239 -16.135 1.00 92.12 83 HIS A N 1
ATOM 652 C CA . HIS A 1 83 ? -0.460 -3.355 -16.141 1.00 92.12 83 HIS A CA 1
ATOM 653 C C . HIS A 1 83 ? -1.731 -4.066 -15.657 1.00 92.12 83 HIS A C 1
ATOM 655 O O . HIS A 1 83 ? -2.542 -3.480 -14.933 1.00 92.12 83 HIS A O 1
ATOM 661 N N . THR A 1 84 ? -1.906 -5.329 -16.048 1.00 92.94 84 THR A N 1
ATOM 662 C CA . THR A 1 84 ? -3.055 -6.143 -15.639 1.00 92.94 84 THR A CA 1
ATOM 663 C C . THR A 1 84 ? -3.000 -6.432 -14.142 1.00 92.94 84 THR A C 1
ATOM 665 O O . THR A 1 84 ? -3.969 -6.167 -13.433 1.00 92.94 84 THR A O 1
ATOM 668 N N . MET A 1 85 ? -1.859 -6.902 -13.630 1.00 90.62 85 MET A N 1
ATOM 669 C CA . MET A 1 85 ? -1.696 -7.151 -12.197 1.00 90.62 85 MET A CA 1
ATOM 670 C C . MET A 1 85 ? -1.815 -5.872 -11.360 1.00 90.62 85 MET A C 1
ATOM 672 O O . MET A 1 85 ? -2.449 -5.905 -10.305 1.00 90.62 85 MET A O 1
ATOM 676 N N . HIS A 1 86 ? -1.272 -4.745 -11.829 1.00 94.00 86 HIS A N 1
ATOM 677 C CA . HIS A 1 86 ? -1.420 -3.454 -11.156 1.00 94.00 86 HIS A CA 1
ATOM 678 C C . HIS A 1 86 ? -2.894 -3.060 -11.034 1.00 94.00 86 HIS A C 1
ATOM 680 O O . HIS A 1 86 ? -3.338 -2.709 -9.948 1.00 94.00 86 HIS A O 1
ATOM 686 N N . HIS A 1 87 ? -3.687 -3.201 -12.102 1.00 93.69 87 HIS A N 1
ATOM 687 C CA . HIS A 1 87 ? -5.127 -2.939 -12.044 1.00 93.69 87 HIS A CA 1
ATOM 688 C C . HIS A 1 87 ? -5.881 -3.907 -11.131 1.00 93.69 87 HIS A C 1
ATOM 690 O O . HIS A 1 87 ? -6.772 -3.482 -10.398 1.00 93.69 87 HIS A O 1
ATOM 696 N N . VAL A 1 88 ? -5.541 -5.198 -11.144 1.00 93.50 88 VAL A N 1
ATOM 697 C CA . VAL A 1 88 ? -6.176 -6.187 -10.259 1.00 93.50 88 VAL A CA 1
ATOM 698 C C . VAL A 1 88 ? -5.943 -5.820 -8.794 1.00 93.50 88 VAL A C 1
ATOM 700 O O . VAL A 1 88 ? -6.891 -5.806 -8.011 1.00 93.50 88 VAL A O 1
ATOM 703 N N . VAL A 1 89 ? -4.711 -5.461 -8.426 1.00 90.88 89 VAL A N 1
ATOM 704 C CA . VAL A 1 89 ? -4.396 -5.011 -7.064 1.00 90.88 89 VAL A CA 1
ATOM 705 C C . VAL A 1 89 ? -5.027 -3.648 -6.775 1.00 90.88 89 VAL A C 1
ATOM 707 O O . VAL A 1 89 ? -5.550 -3.451 -5.681 1.00 90.88 89 VAL A O 1
ATOM 710 N N . ALA A 1 90 ? -5.086 -2.739 -7.753 1.00 93.50 90 ALA A N 1
ATOM 711 C CA . ALA A 1 90 ? -5.775 -1.460 -7.612 1.00 93.50 90 ALA A CA 1
ATOM 712 C C . ALA A 1 90 ? -7.247 -1.646 -7.227 1.00 93.50 90 ALA A C 1
ATOM 714 O O . ALA A 1 90 ? -7.720 -0.935 -6.351 1.00 93.50 90 ALA A O 1
ATOM 715 N N . TRP A 1 91 ? -7.954 -2.628 -7.800 1.00 92.94 91 TRP A N 1
ATOM 716 C CA . TRP A 1 91 ? -9.351 -2.930 -7.455 1.00 92.94 91 TRP A CA 1
ATOM 717 C C . TRP A 1 91 ? -9.549 -3.445 -6.026 1.00 92.94 91 TRP A C 1
ATOM 719 O O . TRP A 1 91 ? -10.620 -3.251 -5.446 1.00 92.94 91 TRP A O 1
ATOM 729 N N . VAL A 1 92 ? -8.525 -4.050 -5.424 1.00 89.50 92 VAL A N 1
ATOM 730 C CA . VAL A 1 92 ? -8.578 -4.496 -4.025 1.00 89.50 92 VAL A CA 1
ATOM 731 C C . VAL A 1 92 ? -8.657 -3.301 -3.066 1.00 89.50 92 VAL A C 1
ATOM 733 O O . VAL A 1 92 ? -9.330 -3.393 -2.041 1.00 89.50 92 VAL A O 1
ATOM 736 N N . PHE A 1 93 ? -8.044 -2.158 -3.400 1.00 89.62 93 PHE A N 1
ATOM 737 C CA . PHE A 1 93 ? -8.026 -0.972 -2.532 1.00 89.62 93 PHE A CA 1
ATOM 738 C C . PHE A 1 93 ? -9.410 -0.338 -2.306 1.00 89.62 93 PHE A C 1
ATOM 740 O O . PHE A 1 93 ? -9.756 -0.116 -1.146 1.00 89.62 93 PHE A O 1
ATOM 747 N N . PRO A 1 94 ? -10.241 -0.073 -3.335 1.00 92.31 94 PRO A N 1
ATOM 748 C CA . PRO A 1 94 ? -11.613 0.389 -3.143 1.00 92.31 94 PRO A CA 1
ATOM 749 C C . PRO A 1 94 ? -12.458 -0.568 -2.300 1.00 92.31 94 PRO A C 1
ATOM 751 O O . PRO A 1 94 ? -13.196 -0.124 -1.423 1.00 92.31 94 PRO A O 1
ATOM 754 N N . VAL A 1 95 ? -12.329 -1.881 -2.518 1.00 90.06 95 VAL A N 1
ATOM 755 C CA . VAL A 1 95 ? -13.051 -2.885 -1.718 1.00 90.06 95 VAL A CA 1
ATOM 756 C C . VAL A 1 95 ? -12.595 -2.829 -0.259 1.00 90.06 95 VAL A C 1
ATOM 758 O O . VAL A 1 95 ? -13.427 -2.794 0.648 1.00 90.06 95 VAL A O 1
ATOM 761 N N . TYR A 1 96 ? -11.283 -2.755 -0.028 1.00 86.31 96 TYR A N 1
ATOM 762 C CA . TYR A 1 96 ? -10.717 -2.595 1.307 1.00 86.31 96 TYR A CA 1
ATOM 763 C C . TYR A 1 96 ? -11.198 -1.307 1.987 1.00 86.31 96 TYR A C 1
ATOM 765 O O . TYR A 1 96 ? -11.556 -1.345 3.160 1.00 86.31 96 TYR A O 1
ATOM 773 N N . LEU A 1 97 ? -11.275 -0.190 1.259 1.00 88.94 97 LEU A N 1
ATOM 774 C CA . LEU A 1 97 ? -11.774 1.083 1.780 1.00 88.94 97 LEU A CA 1
ATOM 775 C C . LEU A 1 97 ? -13.223 0.965 2.269 1.00 88.94 97 LEU A C 1
ATOM 777 O O . LEU A 1 97 ? -13.528 1.414 3.371 1.00 88.94 97 LEU A O 1
ATOM 781 N N . ILE A 1 98 ? -14.104 0.329 1.490 1.00 90.00 98 ILE A N 1
ATOM 782 C CA . ILE A 1 98 ? -15.506 0.115 1.885 1.00 90.00 98 ILE A CA 1
ATOM 783 C C . ILE A 1 98 ? -15.582 -0.735 3.161 1.00 90.00 98 ILE A C 1
ATOM 785 O O . ILE A 1 98 ? -16.279 -0.366 4.107 1.00 90.00 98 ILE A O 1
ATOM 789 N N . LEU A 1 99 ? -14.838 -1.845 3.216 1.00 85.44 99 LEU A N 1
ATOM 790 C CA . LEU A 1 99 ? -14.790 -2.715 4.396 1.00 85.44 99 LEU A CA 1
ATOM 791 C C . LEU A 1 99 ? -14.215 -1.996 5.624 1.00 85.44 99 LEU A C 1
ATOM 793 O O . LEU A 1 99 ? -14.721 -2.173 6.731 1.00 85.44 99 LEU A O 1
ATOM 797 N N . HIS A 1 100 ? -13.189 -1.167 5.435 1.00 84.62 100 HIS A N 1
ATOM 798 C CA . HIS A 1 100 ? -12.573 -0.373 6.493 1.00 84.62 100 HIS A CA 1
ATOM 799 C C . HIS A 1 100 ? -13.553 0.656 7.066 1.00 84.62 100 HIS A C 1
ATOM 801 O O . HIS A 1 100 ? -13.722 0.720 8.282 1.00 84.62 100 HIS A O 1
ATOM 807 N N . LEU A 1 101 ? -14.251 1.406 6.207 1.00 85.69 101 LEU A N 1
ATOM 808 C CA . LEU A 1 101 ? -15.271 2.365 6.637 1.00 85.69 101 LEU A CA 1
ATOM 809 C C . LEU A 1 101 ? -16.407 1.672 7.393 1.00 85.69 101 LEU A C 1
ATOM 811 O O . LEU A 1 101 ? -16.811 2.148 8.451 1.00 85.69 101 LEU A O 1
ATOM 815 N N . TYR A 1 102 ? -16.876 0.521 6.905 1.00 83.12 102 TYR A N 1
ATOM 816 C CA . TYR A 1 102 ? -17.865 -0.281 7.623 1.00 83.12 102 TYR A CA 1
ATOM 817 C C . TYR A 1 102 ? -17.359 -0.712 9.005 1.00 83.12 102 TYR A C 1
ATOM 819 O O . TYR A 1 102 ? -18.080 -0.565 9.988 1.00 83.12 102 TYR A O 1
ATOM 827 N N . ALA A 1 103 ? -16.124 -1.213 9.101 1.00 79.44 103 ALA A N 1
ATOM 828 C CA . ALA A 1 103 ? -15.552 -1.660 10.367 1.00 79.44 103 ALA A CA 1
ATOM 829 C C . ALA A 1 103 ? -15.432 -0.511 11.380 1.00 79.44 103 ALA A C 1
ATOM 831 O O . ALA A 1 103 ? -15.805 -0.686 12.539 1.00 79.44 103 ALA A O 1
ATOM 83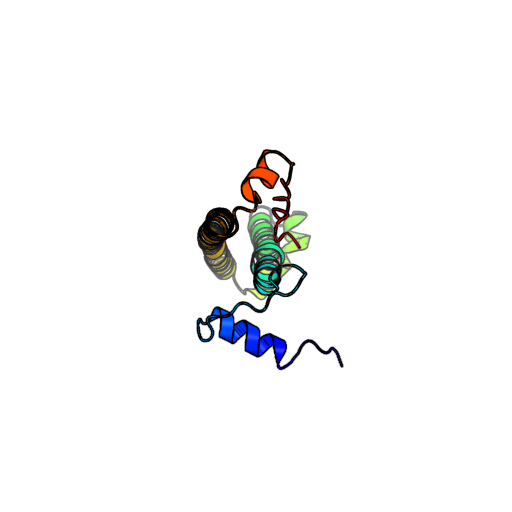2 N N . VAL A 1 104 ? -14.971 0.665 10.937 1.00 77.62 104 VAL A N 1
ATOM 833 C CA . VAL A 1 104 ? -14.867 1.867 11.779 1.00 77.62 104 VAL A CA 1
ATOM 834 C C . VAL A 1 104 ? -16.248 2.316 12.253 1.00 77.62 104 VAL A C 1
ATOM 836 O O . VAL A 1 104 ? -16.441 2.511 13.449 1.00 77.62 104 VAL A O 1
ATOM 839 N N . VAL A 1 105 ? -17.232 2.398 11.354 1.00 80.06 105 VAL A N 1
ATOM 840 C CA . VAL A 1 105 ? -18.600 2.813 11.706 1.00 80.06 105 VAL A CA 1
ATOM 841 C C . VAL A 1 105 ? -19.274 1.799 12.636 1.00 80.06 105 VAL A C 1
ATOM 843 O O . VAL A 1 105 ? -19.899 2.185 13.620 1.00 80.06 105 VAL A O 1
ATOM 846 N N . ARG A 1 106 ? -19.116 0.495 12.384 1.00 77.00 106 ARG A N 1
ATOM 847 C CA . ARG A 1 106 ? -19.632 -0.573 13.257 1.00 77.00 106 ARG A CA 1
ATOM 848 C C . ARG A 1 106 ? -19.034 -0.475 14.653 1.00 77.00 106 ARG A C 1
ATOM 850 O O . ARG A 1 106 ? -19.767 -0.598 15.627 1.00 77.00 106 ARG A O 1
ATOM 857 N N . HIS A 1 107 ? -17.726 -0.266 14.754 1.00 69.19 107 HIS A N 1
ATOM 858 C CA . HIS A 1 107 ? -17.046 -0.119 16.037 1.00 69.19 107 HIS A CA 1
ATOM 859 C C . HIS A 1 107 ? -17.508 1.144 16.782 1.00 69.19 107 HIS A C 1
ATOM 861 O O . HIS A 1 107 ? -17.707 1.110 17.994 1.00 69.19 107 HIS A O 1
ATOM 867 N N . ASP A 1 108 ? -17.737 2.248 16.068 1.00 72.38 108 ASP A N 1
ATOM 868 C CA . ASP A 1 108 ? -18.243 3.497 16.649 1.00 72.38 108 ASP A CA 1
ATOM 869 C C . ASP A 1 108 ? -19.662 3.325 17.227 1.00 72.38 108 ASP A C 1
ATOM 871 O O . ASP A 1 10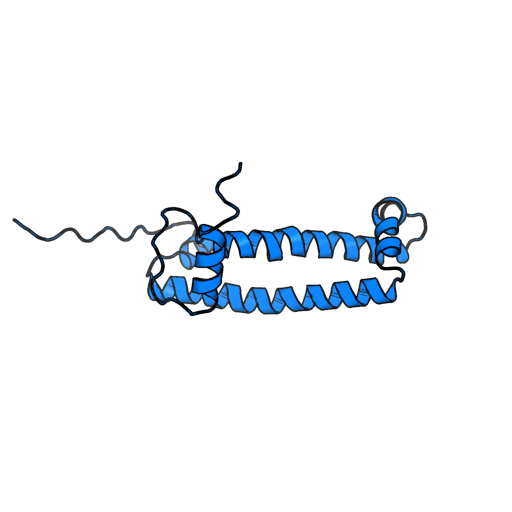8 ? -19.937 3.737 18.355 1.00 72.38 108 ASP A O 1
ATOM 875 N N . ILE A 1 109 ? -20.541 2.627 16.496 1.00 71.62 109 ILE A N 1
ATOM 876 C CA . ILE A 1 109 ? -21.923 2.350 16.921 1.00 71.62 109 ILE A CA 1
ATOM 877 C C . ILE A 1 109 ? -21.974 1.351 18.089 1.00 71.62 109 ILE A C 1
ATOM 879 O O . ILE A 1 109 ? -22.741 1.555 19.030 1.00 71.62 109 ILE A O 1
ATOM 883 N N . VAL A 1 110 ? -21.195 0.262 18.029 1.00 69.00 110 VAL A N 1
ATOM 884 C CA . VAL A 1 110 ? -21.269 -0.853 18.994 1.00 69.00 110 VAL A CA 1
ATOM 885 C C . VAL A 1 110 ? -20.578 -0.520 20.314 1.00 69.00 110 VAL A C 1
ATOM 887 O O . VAL A 1 110 ? -21.140 -0.791 21.372 1.00 69.00 110 VAL A O 1
ATOM 890 N N . GLU A 1 111 ? -19.386 0.077 20.284 1.00 59.22 111 GLU A N 1
ATOM 891 C CA . GLU A 1 111 ? -18.609 0.294 21.510 1.00 59.22 111 GLU A CA 1
ATOM 892 C C . GLU A 1 111 ? -18.857 1.648 22.171 1.00 59.22 111 GLU A C 1
ATOM 894 O O . GLU A 1 111 ? -18.340 1.874 23.263 1.00 59.22 111 GLU A O 1
ATOM 899 N N . ARG A 1 112 ? -19.589 2.579 21.531 1.00 57.34 112 ARG A N 1
ATOM 900 C CA . ARG A 1 112 ? -19.662 4.006 21.934 1.00 57.34 112 ARG A CA 1
ATOM 901 C C . ARG A 1 112 ? -18.290 4.619 22.255 1.00 57.34 112 ARG A C 1
ATOM 903 O O . ARG A 1 112 ? -18.191 5.686 22.863 1.00 57.34 112 ARG A O 1
ATOM 910 N N . SER A 1 113 ? -17.212 3.952 21.857 1.00 53.69 113 SER A N 1
ATOM 911 C CA . SER A 1 113 ? -15.865 4.445 22.000 1.00 53.69 113 SER A CA 1
ATOM 912 C C . SER A 1 113 ? -15.686 5.367 20.812 1.00 53.69 113 SER A C 1
ATOM 914 O O . SER A 1 113 ? -15.776 4.946 19.665 1.00 53.69 113 SER A O 1
ATOM 916 N N . SER A 1 114 ? -15.552 6.656 21.105 1.00 53.00 114 SER A N 1
ATOM 917 C CA . SER A 1 114 ? -15.442 7.749 20.137 1.00 53.00 114 SER A CA 1
ATOM 918 C C . SER A 1 114 ? -14.138 7.659 19.320 1.00 53.00 114 SER A C 1
ATOM 920 O O . SER A 1 114 ? -13.329 8.582 19.317 1.00 53.00 114 SER A O 1
ATOM 922 N N . ILE A 1 115 ? -13.875 6.533 18.651 1.00 61.31 115 ILE A N 1
ATOM 923 C CA . ILE A 1 115 ? -12.669 6.313 17.849 1.00 61.31 115 ILE A CA 1
ATOM 924 C C . ILE A 1 115 ? -12.728 7.207 16.613 1.00 61.31 115 ILE A C 1
ATOM 926 O O . ILE A 1 115 ? -11.757 7.910 16.334 1.00 61.31 115 ILE A O 1
ATOM 930 N N . THR A 1 116 ? -13.878 7.288 15.941 1.00 61.16 116 THR A N 1
ATOM 931 C CA . THR A 1 116 ? -14.058 8.174 14.779 1.00 61.16 116 THR A CA 1
ATOM 932 C C . THR A 1 116 ? -13.932 9.640 15.190 1.00 61.16 116 THR A C 1
ATOM 934 O O . THR A 1 116 ? -13.220 10.416 14.551 1.00 61.16 116 THR A O 1
ATOM 937 N N . SER A 1 117 ? -14.547 10.002 16.321 1.00 56.12 117 SER A N 1
ATOM 938 C CA . SER A 1 117 ? -14.420 11.343 16.897 1.00 56.12 117 SER A CA 1
ATOM 939 C C . SER A 1 117 ? -12.973 11.664 17.283 1.00 56.12 117 SER A C 1
ATOM 941 O O . SER A 1 117 ? -12.523 12.779 17.053 1.00 56.12 117 SER A O 1
ATOM 943 N N . SER A 1 118 ? -12.189 10.697 17.771 1.00 62.44 118 SER A N 1
ATOM 944 C CA . SER A 1 118 ? -10.775 10.916 18.102 1.00 62.44 118 SER A CA 1
ATOM 945 C C . SER A 1 118 ? -9.880 11.152 16.880 1.00 62.44 118 SER A C 1
ATOM 947 O O . SER A 1 118 ? -8.900 11.880 16.995 1.00 62.44 118 SER A O 1
ATOM 949 N N . ILE A 1 119 ? -10.228 10.619 15.701 1.00 73.44 119 ILE A N 1
ATOM 950 C CA . ILE A 1 119 ? -9.504 10.903 14.448 1.00 73.44 119 ILE A CA 1
ATOM 951 C C . ILE A 1 119 ? -9.760 12.346 13.991 1.00 73.44 119 ILE A C 1
ATOM 953 O O . ILE A 1 119 ? -8.843 13.016 13.525 1.00 73.44 119 ILE A O 1
ATOM 957 N N . ILE A 1 120 ? -10.996 12.834 14.136 1.00 65.88 120 ILE A N 1
ATOM 958 C CA . ILE A 1 120 ? -11.399 14.172 13.670 1.00 65.88 120 ILE A CA 1
ATOM 959 C C . ILE A 1 120 ? -11.037 15.261 14.691 1.00 65.88 120 ILE A C 1
ATOM 961 O O . ILE A 1 120 ? -10.586 16.339 14.316 1.00 65.88 120 ILE A O 1
ATOM 965 N N . THR A 1 121 ? -11.245 14.996 15.981 1.00 63.00 121 THR A N 1
ATOM 966 C CA . THR A 1 121 ? -11.098 15.981 17.067 1.00 63.00 121 THR A CA 1
ATOM 967 C C . THR A 1 121 ? -9.781 15.853 17.830 1.00 63.00 121 THR A C 1
ATOM 969 O O . THR A 1 121 ? -9.404 16.776 18.544 1.00 63.00 121 THR A O 1
ATOM 972 N N . GLY A 1 122 ? -9.081 14.718 17.715 1.00 62.44 122 GLY A N 1
ATOM 973 C CA . GLY A 1 122 ? -7.859 14.422 18.471 1.00 62.44 122 GLY A CA 1
ATOM 974 C C . GLY A 1 122 ? -8.087 13.978 19.922 1.00 62.44 122 GLY A C 1
ATOM 975 O O . GLY A 1 122 ? -7.142 13.533 20.572 1.00 62.44 122 GLY A O 1
ATOM 976 N N . TYR A 1 123 ? -9.315 14.051 20.446 1.00 52.16 123 TYR A N 1
ATOM 977 C CA . TYR A 1 123 ? -9.617 13.706 21.835 1.00 52.16 123 TYR A CA 1
ATOM 978 C C . TYR A 1 123 ? -10.378 12.384 21.929 1.00 52.16 123 TYR A C 1
ATOM 980 O O . TYR A 1 123 ? -11.449 12.207 21.352 1.00 52.16 123 TYR A O 1
ATOM 988 N N . LYS A 1 124 ? -9.839 11.443 22.709 1.00 54.03 124 LYS A N 1
ATOM 989 C CA . LYS A 1 124 ? -10.542 10.215 23.084 1.00 54.03 124 LYS A CA 1
ATOM 990 C C . LYS A 1 124 ? -11.260 10.453 24.409 1.00 54.03 124 LYS A C 1
ATOM 992 O O . LYS A 1 124 ? -10.612 10.531 25.450 1.00 54.03 124 LYS A O 1
ATOM 997 N N . HIS A 1 125 ? -12.587 10.527 24.390 1.00 52.53 125 HIS A N 1
ATOM 998 C CA . HIS A 1 125 ? -13.359 10.457 25.628 1.00 52.53 125 HIS A CA 1
ATOM 999 C C . HIS A 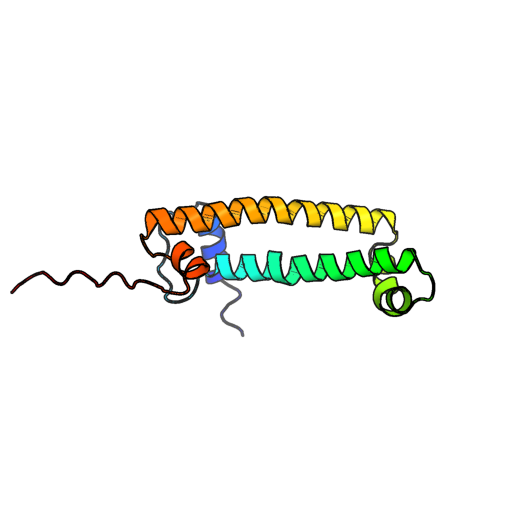1 125 ? -13.238 9.024 26.172 1.00 52.53 125 HIS A C 1
ATOM 1001 O O . HIS A 1 125 ? -13.721 8.075 25.551 1.00 52.53 125 HIS A O 1
ATOM 1007 N N . LYS A 1 126 ? -12.530 8.837 27.294 1.00 47.94 126 LYS A N 1
ATOM 1008 C CA . LYS A 1 126 ? -12.738 7.642 28.117 1.00 47.94 126 LYS A CA 1
ATOM 1009 C C . LYS A 1 126 ? -14.151 7.787 28.663 1.00 47.94 126 LYS A C 1
ATOM 1011 O O . LYS A 1 126 ? -14.413 8.744 29.380 1.00 47.94 126 LYS A O 1
ATOM 1016 N N . VAL A 1 127 ? -15.051 6.881 28.298 1.00 49.94 127 VAL A N 1
ATOM 1017 C CA . VAL A 1 127 ? -16.266 6.707 29.090 1.00 49.94 127 VAL A CA 1
ATOM 1018 C C . VAL A 1 127 ? -15.752 6.259 30.456 1.00 49.94 127 VAL A C 1
ATOM 1020 O O . VAL A 1 127 ? -15.094 5.221 30.542 1.00 49.94 127 VAL A O 1
ATOM 1023 N N . GLU A 1 128 ? -15.896 7.109 31.473 1.00 48.66 128 GLU A N 1
ATOM 1024 C CA . GLU A 1 128 ? -15.742 6.681 32.859 1.00 48.66 128 GLU A CA 1
ATOM 1025 C C . GLU A 1 128 ? -16.620 5.439 33.023 1.00 48.66 128 GLU A C 1
ATOM 1027 O O . GLU A 1 128 ? -17.797 5.460 32.656 1.00 48.66 128 GLU A O 1
ATOM 1032 N N . GLU A 1 129 ? -16.039 4.335 33.499 1.00 50.66 129 GLU A N 1
ATOM 1033 C CA . GLU A 1 129 ? -16.840 3.284 34.118 1.00 50.66 129 GLU A CA 1
ATOM 1034 C C . GLU A 1 129 ? -17.754 4.002 35.111 1.00 50.66 129 GLU A C 1
ATOM 1036 O O . GLU A 1 129 ? -17.253 4.662 36.023 1.00 50.66 129 GLU A O 1
ATOM 1041 N N . CYS A 1 130 ? -19.073 3.971 34.892 1.00 44.84 130 CYS A N 1
ATOM 1042 C CA . CYS A 1 130 ? -19.991 4.477 35.899 1.00 44.84 130 CYS A CA 1
ATOM 1043 C C . CYS A 1 130 ? -19.650 3.748 37.208 1.00 44.84 130 CYS A C 1
ATOM 1045 O O . CYS A 1 130 ? -19.696 2.512 37.220 1.00 44.84 130 CYS A O 1
ATOM 1047 N N . PRO A 1 131 ? -19.278 4.459 38.289 1.00 60.09 131 PRO A N 1
ATOM 1048 C CA . PRO A 1 131 ? -19.263 3.829 39.593 1.00 60.09 131 PRO A CA 1
ATOM 1049 C C . PRO A 1 131 ? -20.719 3.487 39.911 1.00 60.09 131 PRO A C 1
ATOM 1051 O O . PRO A 1 131 ? -21.583 4.303 39.601 1.00 60.09 131 PRO A O 1
ATOM 1054 N N . GLU A 1 132 ? -20.966 2.290 40.459 1.00 45.25 132 GLU A N 1
ATOM 1055 C CA . GLU A 1 132 ? -22.041 1.964 41.419 1.00 45.25 132 GLU A CA 1
ATOM 1056 C C . GLU A 1 132 ? -22.511 0.501 41.292 1.00 45.25 132 GLU A C 1
ATOM 1058 O O . GLU A 1 132 ? -23.420 0.154 40.542 1.00 45.25 132 GLU A O 1
ATOM 1063 N N . TYR A 1 133 ? -21.912 -0.366 42.109 1.00 41.06 133 TYR A N 1
ATOM 1064 C CA . TYR A 1 133 ? -22.718 -1.007 43.144 1.00 41.06 133 TYR A CA 1
ATOM 1065 C C . TYR A 1 133 ? -22.134 -0.566 44.490 1.00 41.06 133 TYR A C 1
ATOM 1067 O O . TYR A 1 133 ? -20.978 -0.847 44.806 1.00 41.06 133 TYR A O 1
ATOM 1075 N N . THR A 1 134 ? -22.926 0.236 45.190 1.00 43.03 134 THR A N 1
ATOM 1076 C CA . THR A 1 134 ? -22.848 0.571 46.612 1.00 43.03 134 THR A CA 1
ATOM 1077 C C . THR A 1 134 ? -22.905 -0.688 47.480 1.00 43.03 134 THR A C 1
ATOM 1079 O O . THR A 1 134 ? -23.748 -1.544 47.225 1.00 43.03 134 THR A O 1
ATOM 1082 N N . ASP A 1 135 ? -22.085 -0.697 48.535 1.00 45.56 135 ASP A N 1
ATOM 1083 C CA . ASP A 1 135 ? -22.073 -1.590 49.714 1.00 45.56 135 ASP A CA 1
ATOM 1084 C C . ASP A 1 135 ? -21.357 -2.950 49.586 1.00 45.56 135 ASP A C 1
ATOM 1086 O O . ASP A 1 135 ? -21.862 -3.879 48.913 1.00 45.56 135 ASP A O 1
#

Sequence (135 aa):
SPIWWGKPFKEQLKSYLFIKQEEPNYSGHNPVAALTHFLFVFCGSLFMILTGLAMYGENNPGGLTDSLFGWTVLIFGSSQSMHTMHHVVAWVFPVYLILHLYAVVRHDIVERSSITSSIITGYKHKVEECPEYTD

Secondary structure (DSSP, 8-state):
--TTSSHHHHHHHHHHTTS-------SSS-HHHHHHIIIIIIIHHHHHHHHHHHHHHHTSTTSHHHHHHTHHHHHHSSHHHHHHHHHHHHHHHHHHHHHHHHHHHHHHHHH---HHHHHHHS-------------

Radius of gyration: 21.76 Å; Cα contacts (8 Å, |Δi|>4): 82; chains: 1; bounding box: 40×39×71 Å

Nearest PDB structures (foldseek):
  4gd3-assembly1_A  TM=7.155E-01  e=6.247E-03  Escherichia coli K-12

pLDDT: mean 70.58, std 17.57, range [35.06, 94.0]